Protein AF-S6UTU9-F1 (afdb_monomer_lite)

Structure (mmCIF, N/CA/C/O backbone):
data_AF-S6UTU9-F1
#
_entry.id   AF-S6UTU9-F1
#
loop_
_atom_site.group_PDB
_atom_site.id
_atom_site.type_symbol
_atom_site.label_atom_id
_atom_site.label_alt_id
_atom_site.label_comp_id
_atom_site.label_asym_id
_atom_site.label_entity_id
_atom_site.label_seq_id
_atom_site.pdbx_PDB_ins_code
_atom_site.Cartn_x
_atom_site.Cartn_y
_atom_site.Cartn_z
_atom_site.occupancy
_atom_site.B_iso_or_equiv
_atom_site.auth_seq_id
_atom_site.auth_comp_id
_atom_site.auth_asym_id
_atom_site.auth_atom_id
_atom_site.pdbx_PDB_model_num
ATOM 1 N N . ILE A 1 1 ? 23.348 7.427 -12.496 1.00 75.94 1 ILE A N 1
ATOM 2 C CA . ILE A 1 1 ? 22.031 7.057 -13.078 1.00 75.94 1 ILE A CA 1
ATOM 3 C C . ILE A 1 1 ? 21.616 5.627 -12.712 1.00 75.94 1 ILE A C 1
ATOM 5 O O . ILE A 1 1 ? 20.521 5.468 -12.199 1.00 75.94 1 ILE A O 1
ATOM 9 N N . ALA A 1 2 ? 22.476 4.605 -12.847 1.00 86.06 2 ALA A N 1
ATOM 10 C CA . ALA A 1 2 ? 22.126 3.209 -12.512 1.00 86.06 2 ALA A CA 1
ATOM 11 C C . ALA A 1 2 ? 21.541 2.995 -11.093 1.00 86.06 2 ALA A C 1
ATOM 13 O O . ALA A 1 2 ? 20.660 2.162 -10.914 1.00 86.06 2 ALA A O 1
ATOM 14 N N . ARG A 1 3 ? 21.963 3.801 -10.105 1.00 90.88 3 ARG A N 1
ATOM 15 C CA . ARG A 1 3 ? 21.420 3.792 -8.730 1.00 90.88 3 ARG A CA 1
ATOM 16 C C . ARG A 1 3 ? 19.939 4.171 -8.619 1.00 90.88 3 ARG A C 1
ATOM 18 O O . ARG A 1 3 ? 19.310 3.812 -7.637 1.00 90.88 3 ARG A O 1
ATOM 25 N N . MET A 1 4 ? 19.388 4.881 -9.601 1.00 94.69 4 MET A N 1
ATOM 26 C CA . MET A 1 4 ? 17.968 5.250 -9.622 1.00 94.69 4 MET A CA 1
ATOM 27 C C . MET A 1 4 ? 17.081 4.135 -10.179 1.00 94.69 4 MET A C 1
ATOM 29 O O . MET A 1 4 ? 15.859 4.242 -10.117 1.00 94.69 4 MET A O 1
ATOM 33 N N . ARG A 1 5 ? 17.666 3.072 -10.749 1.00 91.62 5 ARG A N 1
ATOM 34 C CA . ARG A 1 5 ? 16.882 1.972 -11.302 1.00 91.62 5 ARG A CA 1
ATOM 35 C C . ARG A 1 5 ? 16.187 1.235 -10.160 1.00 91.62 5 ARG A C 1
ATOM 37 O O . ARG A 1 5 ? 16.853 0.633 -9.314 1.00 91.62 5 ARG A O 1
ATOM 44 N N . GLY A 1 6 ? 14.856 1.279 -10.158 1.00 90.81 6 GLY A N 1
ATOM 45 C CA . GLY A 1 6 ? 14.040 0.493 -9.241 1.00 90.81 6 GLY A CA 1
ATOM 46 C C . GLY A 1 6 ? 14.410 -0.986 -9.339 1.00 90.81 6 GLY A C 1
ATOM 47 O O . GLY A 1 6 ? 14.604 -1.510 -10.434 1.00 90.81 6 GLY A O 1
ATOM 48 N N . GLN A 1 7 ? 14.550 -1.642 -8.190 1.00 92.31 7 GLN A N 1
ATOM 49 C CA . GLN A 1 7 ? 14.874 -3.073 -8.120 1.00 92.31 7 GLN A CA 1
ATOM 50 C C . GLN A 1 7 ? 13.629 -3.965 -8.236 1.00 92.31 7 GLN A C 1
ATOM 52 O O . GLN A 1 7 ? 13.743 -5.185 -8.273 1.00 92.31 7 GLN A O 1
ATOM 57 N N . ALA A 1 8 ? 12.442 -3.358 -8.282 1.00 90.88 8 ALA A N 1
ATOM 58 C CA . ALA A 1 8 ? 11.178 -4.057 -8.449 1.00 90.88 8 ALA A CA 1
ATOM 59 C C . ALA A 1 8 ? 10.844 -4.276 -9.932 1.00 90.88 8 ALA A C 1
ATOM 61 O O . ALA A 1 8 ? 11.244 -3.496 -10.800 1.00 90.88 8 ALA A O 1
ATOM 62 N N . SER A 1 9 ? 10.065 -5.320 -10.202 1.00 89.81 9 SER A N 1
AT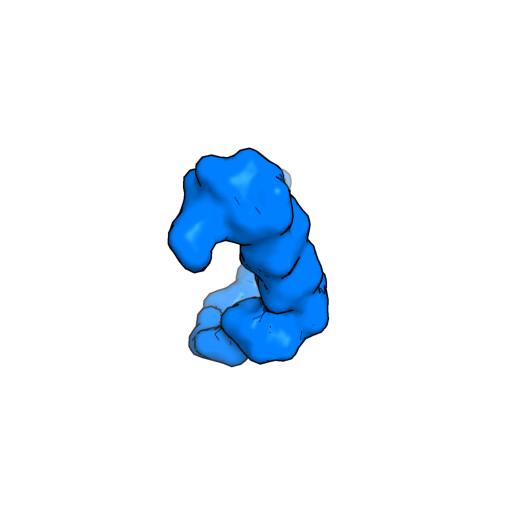OM 63 C CA . SER A 1 9 ? 9.421 -5.571 -11.491 1.00 89.81 9 SER A CA 1
ATOM 64 C C . SER A 1 9 ? 7.966 -5.093 -11.479 1.00 89.81 9 SER A C 1
ATOM 66 O O . SER A 1 9 ? 7.347 -4.945 -10.424 1.00 89.81 9 SER A O 1
ATOM 68 N N . ALA A 1 10 ? 7.408 -4.849 -12.666 1.00 93.00 10 ALA A N 1
ATOM 69 C CA . ALA A 1 10 ? 5.984 -4.570 -12.808 1.00 93.00 10 ALA A CA 1
ATOM 70 C C . ALA A 1 10 ? 5.163 -5.835 -12.506 1.00 93.00 10 ALA A C 1
ATOM 72 O O . ALA A 1 10 ? 5.489 -6.920 -12.986 1.00 93.00 10 ALA A O 1
ATOM 73 N N . SER A 1 11 ? 4.100 -5.6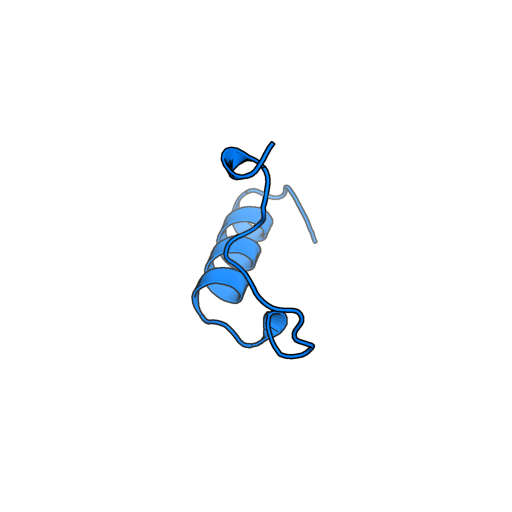91 -11.716 1.00 93.25 11 SER A N 1
ATOM 74 C CA . SER A 1 11 ? 3.186 -6.777 -11.349 1.00 93.25 11 SER A CA 1
ATOM 75 C C . SER A 1 11 ? 1.810 -6.213 -10.995 1.00 93.25 11 SER A C 1
ATOM 77 O O . SER A 1 11 ? 1.699 -5.091 -10.498 1.00 93.25 11 SER A O 1
ATOM 79 N N . THR A 1 12 ? 0.762 -7.000 -11.231 1.00 95.06 12 THR A N 1
ATOM 80 C CA . THR A 1 12 ? -0.624 -6.699 -10.843 1.00 95.06 12 THR A CA 1
ATOM 81 C C . THR A 1 12 ? -0.998 -7.266 -9.472 1.00 95.06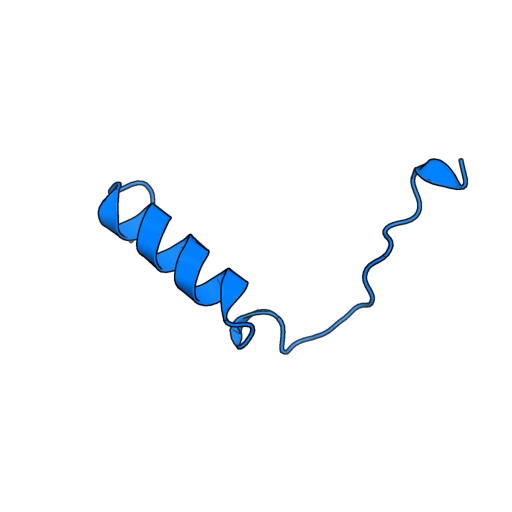 12 THR A C 1
ATOM 83 O O . THR A 1 12 ? -1.957 -6.803 -8.859 1.00 95.06 12 THR A O 1
ATOM 86 N N . ASP A 1 13 ? -0.218 -8.213 -8.948 1.00 94.88 13 ASP A N 1
ATOM 87 C CA . ASP A 1 13 ? -0.549 -8.987 -7.742 1.00 94.88 13 ASP A CA 1
ATOM 88 C C . ASP A 1 13 ? -0.009 -8.368 -6.447 1.00 94.88 13 ASP A C 1
ATOM 90 O O . ASP A 1 13 ? -0.176 -8.928 -5.364 1.00 94.88 13 ASP A O 1
ATOM 94 N N . TYR A 1 14 ? 0.605 -7.182 -6.521 1.00 94.44 14 TYR A N 1
ATOM 95 C CA . TYR A 1 14 ? 1.230 -6.511 -5.372 1.00 94.44 14 TYR A CA 1
ATOM 96 C C . TYR A 1 14 ? 0.281 -6.330 -4.173 1.00 94.44 14 TYR A C 1
ATOM 98 O O . TYR A 1 14 ? 0.733 -6.318 -3.029 1.00 94.44 14 TYR A O 1
ATOM 106 N N . ARG A 1 15 ? -1.036 -6.241 -4.414 1.00 94.31 15 ARG A N 1
ATOM 107 C CA . ARG A 1 15 ? -2.061 -6.120 -3.362 1.00 94.31 15 ARG A CA 1
ATOM 108 C C . ARG A 1 15 ? -2.243 -7.390 -2.526 1.00 94.31 15 ARG A C 1
ATOM 110 O O . ARG A 1 15 ? -2.726 -7.312 -1.398 1.00 94.31 15 ARG A O 1
ATOM 117 N N . GLN A 1 16 ? -1.870 -8.549 -3.063 1.00 94.75 16 GLN A N 1
ATOM 118 C CA . GLN A 1 16 ? -1.945 -9.832 -2.359 1.00 94.75 16 GLN A CA 1
ATOM 119 C C . GLN A 1 16 ? -0.743 -10.046 -1.431 1.00 94.75 16 GLN A C 1
ATOM 121 O O . GLN A 1 16 ? -0.766 -10.926 -0.576 1.00 94.75 16 GLN A O 1
ATOM 126 N N . HIS A 1 17 ? 0.312 -9.236 -1.572 1.00 95.88 17 HIS A N 1
ATOM 127 C CA . HIS A 1 17 ? 1.525 -9.398 -0.788 1.00 95.88 17 HIS A CA 1
ATOM 128 C C . HIS A 1 17 ? 1.248 -9.145 0.712 1.00 95.88 17 HIS A C 1
ATOM 130 O O . HIS A 1 17 ? 0.707 -8.090 1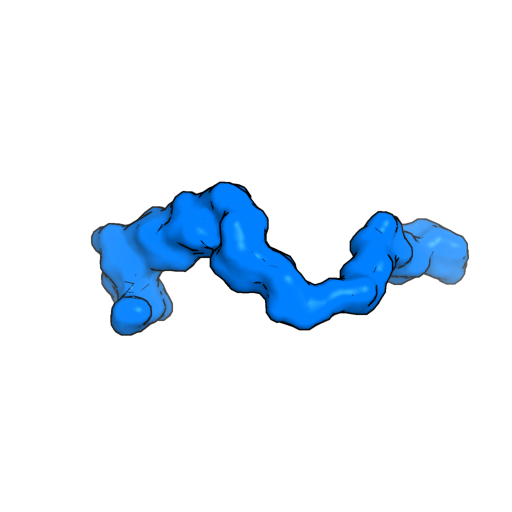.055 1.00 95.88 17 HIS A O 1
ATOM 136 N N . PRO A 1 18 ? 1.684 -10.021 1.639 1.00 96.12 18 PRO A N 1
ATOM 137 C CA . PRO A 1 18 ? 1.377 -9.883 3.070 1.00 96.12 18 PRO A CA 1
ATOM 138 C C . PRO A 1 18 ? 1.797 -8.529 3.657 1.00 96.12 18 PRO A C 1
ATOM 140 O O . PRO A 1 18 ? 1.060 -7.900 4.413 1.00 96.12 18 PRO A O 1
ATOM 143 N N . ARG A 1 19 ? 2.965 -8.020 3.234 1.00 96.44 19 ARG A N 1
ATOM 144 C CA . ARG A 1 19 ? 3.458 -6.686 3.625 1.00 96.44 19 ARG A CA 1
ATOM 145 C C . ARG A 1 19 ? 2.512 -5.548 3.219 1.00 96.44 19 ARG A C 1
ATOM 147 O O . ARG A 1 19 ? 2.395 -4.581 3.964 1.00 96.44 19 ARG A O 1
ATOM 154 N N . TRP A 1 20 ? 1.860 -5.641 2.060 1.00 96.88 20 TRP A N 1
ATOM 155 C CA . TRP A 1 20 ? 0.909 -4.625 1.604 1.00 96.88 20 TRP A CA 1
ATOM 156 C C . TRP A 1 20 ? -0.325 -4.592 2.512 1.00 96.88 20 TRP A C 1
ATOM 158 O O . TRP A 1 20 ? -0.719 -3.529 2.984 1.00 96.88 20 TRP A O 1
ATOM 168 N N . GLN A 1 21 ? -0.881 -5.763 2.826 1.00 96.88 21 GLN A N 1
ATOM 169 C CA . GLN A 1 21 ? -2.047 -5.885 3.703 1.00 96.88 21 GLN A CA 1
ATOM 170 C C . GLN A 1 21 ? -1.747 -5.398 5.126 1.00 96.88 21 GLN A C 1
ATOM 172 O O . GLN A 1 21 ? -2.521 -4.619 5.680 1.00 96.88 21 GLN A O 1
ATOM 177 N N . ALA A 1 22 ? -0.593 -5.779 5.684 1.00 97.94 22 ALA A N 1
ATOM 178 C CA . ALA A 1 22 ? -0.153 -5.320 7.000 1.00 97.94 22 ALA A CA 1
ATOM 179 C C . ALA A 1 22 ? 0.017 -3.791 7.057 1.00 97.94 22 ALA A C 1
ATOM 181 O O . ALA A 1 22 ? -0.397 -3.157 8.026 1.00 97.94 22 ALA A O 1
ATOM 182 N N . ALA A 1 23 ? 0.575 -3.185 6.002 1.00 98.00 23 ALA A N 1
ATOM 183 C CA . ALA A 1 23 ? 0.715 -1.734 5.913 1.00 98.00 23 ALA A CA 1
ATOM 184 C C . ALA A 1 23 ? -0.650 -1.033 5.862 1.00 98.00 23 ALA A C 1
ATOM 186 O O . ALA A 1 23 ? -0.878 -0.095 6.620 1.00 98.00 23 ALA A O 1
ATOM 187 N N . LEU A 1 24 ? -1.582 -1.513 5.031 1.00 97.75 24 LEU A N 1
ATOM 188 C CA . LEU A 1 24 ? -2.938 -0.959 4.976 1.00 97.75 24 LEU A CA 1
ATOM 189 C C . LEU A 1 24 ? -3.666 -1.079 6.317 1.00 97.75 24 LEU A C 1
ATOM 191 O O . LEU A 1 24 ? -4.350 -0.148 6.729 1.00 97.75 24 LEU A O 1
ATOM 195 N N . GLN A 1 25 ? -3.516 -2.204 7.017 1.00 97.62 25 GLN A N 1
ATOM 196 C CA . GLN A 1 25 ? -4.101 -2.368 8.344 1.00 97.62 25 GLN A CA 1
ATOM 197 C C . GLN A 1 25 ? -3.523 -1.359 9.340 1.00 97.62 25 GLN A C 1
ATOM 199 O O . GLN A 1 25 ? -4.291 -0.711 10.041 1.00 97.62 25 GLN A O 1
ATOM 204 N N . ALA A 1 26 ? -2.201 -1.173 9.369 1.00 98.19 26 ALA A N 1
ATOM 205 C CA . ALA A 1 26 ? -1.568 -0.188 10.243 1.00 98.19 26 ALA A CA 1
ATOM 206 C C . ALA A 1 26 ? -2.068 1.241 9.963 1.00 98.19 26 ALA A C 1
ATOM 208 O O . ALA A 1 26 ? -2.381 1.979 10.896 1.00 98.19 26 ALA A O 1
ATOM 209 N N . LEU A 1 27 ? -2.19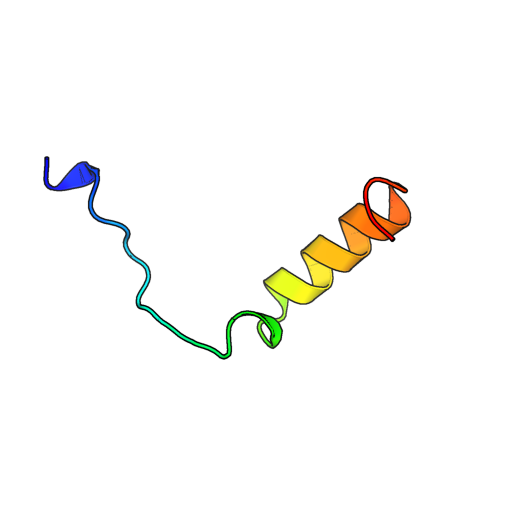8 1.608 8.685 1.00 98.31 27 LEU A N 1
ATOM 210 C CA . LEU A 1 27 ? -2.687 2.925 8.277 1.00 98.31 27 LEU A CA 1
ATOM 211 C C . LEU A 1 27 ? -4.165 3.143 8.644 1.00 98.31 27 LEU A C 1
ATOM 213 O O . LEU A 1 27 ? -4.506 4.220 9.130 1.00 98.31 27 LEU A O 1
ATOM 217 N N . ARG A 1 28 ? -5.024 2.125 8.485 1.00 98.00 28 ARG A N 1
ATOM 218 C CA . ARG A 1 28 ? -6.436 2.181 8.914 1.00 98.00 28 ARG A CA 1
ATOM 219 C C . ARG A 1 28 ? -6.587 2.290 10.424 1.00 98.00 28 ARG A C 1
ATOM 221 O O . ARG A 1 28 ? -7.365 3.105 10.910 1.00 98.00 28 ARG A O 1
ATOM 228 N N . THR A 1 29 ? -5.812 1.519 11.186 1.00 98.12 29 THR A N 1
ATOM 229 C CA . THR A 1 29 ? -5.810 1.606 12.656 1.00 98.12 29 THR A CA 1
ATOM 230 C C . THR A 1 29 ? -5.410 3.002 13.131 1.00 98.12 29 THR A C 1
ATOM 232 O O . THR A 1 29 ? -5.965 3.506 14.101 1.00 98.12 29 THR A O 1
ATOM 235 N N . ALA A 1 30 ? -4.487 3.651 12.420 1.00 98.38 30 ALA A N 1
ATOM 236 C CA . ALA A 1 30 ? -4.085 5.029 12.678 1.00 98.38 30 ALA A CA 1
ATOM 237 C C . ALA A 1 30 ? -5.061 6.085 12.116 1.00 98.38 30 ALA A C 1
ATOM 239 O O . ALA A 1 30 ? -4.787 7.274 12.256 1.00 98.38 30 ALA A O 1
ATOM 240 N N . GLN A 1 31 ? -6.171 5.673 11.486 1.00 96.19 31 GLN A N 1
ATOM 241 C CA . GLN A 1 31 ? -7.171 6.554 10.863 1.00 96.19 31 GLN A CA 1
ATOM 242 C C . GLN A 1 31 ? -6.575 7.495 9.803 1.00 96.19 31 GLN A C 1
ATOM 244 O O . GLN A 1 31 ? -7.016 8.626 9.625 1.00 96.19 31 GLN A O 1
ATOM 249 N N . LEU A 1 32 ? -5.540 7.029 9.100 1.00 97.19 32 LEU A N 1
ATOM 250 C CA . LEU A 1 32 ? -4.898 7.779 8.016 1.00 97.19 32 LEU A CA 1
ATOM 251 C C . LEU A 1 32 ? -5.546 7.497 6.656 1.00 97.19 32 LEU A C 1
ATOM 253 O O . LEU A 1 32 ? -5.363 8.270 5.717 1.00 97.19 32 LEU A O 1
ATOM 257 N N . ILE A 1 33 ? -6.257 6.373 6.557 1.00 95.88 33 ILE A N 1
ATOM 258 C CA . ILE A 1 33 ? -7.020 5.915 5.393 1.00 95.88 33 ILE A CA 1
ATOM 259 C C . ILE A 1 33 ? -8.288 5.186 5.882 1.00 95.88 33 ILE A C 1
ATOM 261 O O . ILE A 1 33 ? -8.306 4.731 7.030 1.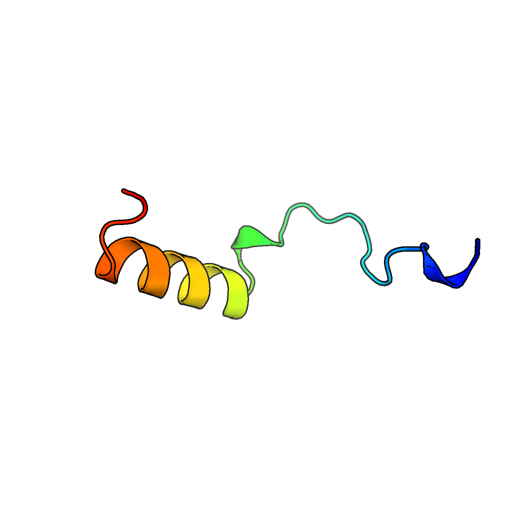00 95.88 33 ILE A O 1
ATOM 265 N N . ASP A 1 34 ? -9.284 5.035 5.003 1.00 81.75 34 ASP A N 1
ATOM 266 C CA . ASP A 1 34 ? -10.539 4.286 5.227 1.00 81.75 34 ASP A CA 1
ATOM 267 C C . ASP A 1 34 ? -10.382 2.750 5.166 1.00 81.75 34 ASP A C 1
ATOM 269 O O . ASP A 1 34 ? -9.674 2.227 4.266 1.00 81.75 34 ASP A O 1
#

Foldseek 3Di:
DVVPDDPDDDDPCPCVDPVNVVVVVVCVVVVVDD

pLDDT: mean 94.06, std 4.84, range [75.94, 98.38]

Sequence (34 aa):
IARMRGQASASTDYRQHPRWQAALQALRTAQLID

Organism: NCBI:txid1194404

Radius of gyration: 13.59 Å; chains: 1; bounding box: 33×18×26 Å

Secondary structure (DSSP, 8-state):
-GGGS-SPPP-SGGGGSHHHHHHHHHHHHTTS--